Protein AF-A0A9X2IC05-F1 (afdb_monomer_lite)

Foldseek 3Di:
DLVVQLVVLCVVVVWDFDDWDADDDPRGRFTKTKTWDQPVHPQIWIKMWTAHPVDRLDIDIDTDPRDDPVSVVSSVCSNVVVPDPPPPDPPDD

Sequence (93 aa):
MKFEQIDAALNKAGFQLVKDGIGFGVAEGWPSYLYQKGISERVFQTIQVAVSPKDANIVHLCFSLNVPVSVRDLIYAITNEENVENGMKADIR

Radius of gyration: 15.28 Å; chains: 1; bounding box: 38×30×48 Å

Secondary structure (DSSP, 8-state):
-HHHHHHHHHHHTT-EEEEEEE--GGGTTSEEEEEEE-TTSSS-EEEEEEE-SS-TT-EEEEE-TTS-HHHHHHHHHHHTGGGSSS-------

Organism: NCBI:txid2896528

Structure (mmCIF, N/CA/C/O backbone):
data_AF-A0A9X2IC05-F1
#
_entry.id   AF-A0A9X2IC05-F1
#
loop_
_atom_site.group_PDB
_atom_site.id
_atom_site.type_symbol
_atom_site.label_atom_id
_atom_site.label_alt_id
_atom_site.label_comp_id
_atom_site.label_asym_id
_atom_site.label_entity_id
_atom_site.label_seq_id
_atom_site.pdbx_PDB_ins_code
_atom_site.Cartn_x
_atom_site.Cartn_y
_atom_site.Cartn_z
_atom_site.occupancy
_atom_site.B_iso_or_equiv
_atom_site.auth_seq_id
_atom_site.auth_comp_id
_atom_site.auth_asym_id
_atom_site.auth_atom_id
_atom_site.pdbx_PDB_model_num
ATOM 1 N N . MET A 1 1 ? -0.547 5.741 -13.409 1.00 84.31 1 MET A N 1
ATOM 2 C CA . MET A 1 1 ? 0.169 4.471 -13.125 1.00 84.31 1 MET A CA 1
ATOM 3 C C . MET A 1 1 ? -0.541 3.739 -11.992 1.00 84.31 1 MET A C 1
ATOM 5 O O . MET A 1 1 ? -1.166 4.410 -11.175 1.00 84.31 1 MET A O 1
ATOM 9 N N . LYS A 1 2 ? -0.463 2.400 -11.906 1.00 90.75 2 LYS A N 1
ATOM 10 C CA . LYS A 1 2 ? -1.165 1.636 -10.844 1.00 90.75 2 LYS A CA 1
ATOM 11 C C . LYS A 1 2 ? -0.797 2.104 -9.432 1.00 90.75 2 LYS A C 1
ATOM 13 O O . LYS A 1 2 ? -1.678 2.242 -8.593 1.00 90.75 2 LYS A O 1
ATOM 18 N N . PHE A 1 3 ? 0.472 2.436 -9.186 1.00 92.06 3 PHE A N 1
ATOM 19 C CA . PHE A 1 3 ? 0.897 2.997 -7.898 1.00 92.06 3 PHE A CA 1
ATOM 20 C C . PHE A 1 3 ? 0.127 4.270 -7.505 1.00 92.06 3 PHE A C 1
ATOM 22 O O . PHE A 1 3 ? -0.378 4.347 -6.393 1.00 92.06 3 PHE A O 1
ATOM 29 N N . GLU A 1 4 ? -0.026 5.238 -8.412 1.00 92.62 4 GLU A N 1
ATOM 30 C CA . GLU A 1 4 ? -0.728 6.505 -8.133 1.00 92.62 4 GLU A CA 1
ATOM 31 C C . GLU A 1 4 ? -2.211 6.279 -7.806 1.00 92.62 4 GLU A C 1
ATOM 33 O O . GLU A 1 4 ? -2.779 6.949 -6.946 1.00 92.62 4 GLU A O 1
ATOM 38 N N . GLN A 1 5 ? -2.842 5.309 -8.471 1.00 94.88 5 GLN A N 1
ATOM 39 C CA . GLN A 1 5 ? -4.225 4.927 -8.189 1.00 94.88 5 GLN A CA 1
ATOM 40 C C . GLN A 1 5 ? -4.351 4.257 -6.814 1.00 94.88 5 GLN A C 1
ATOM 42 O O . GLN A 1 5 ? -5.283 4.559 -6.067 1.00 94.88 5 GLN A O 1
ATOM 47 N N . ILE A 1 6 ? -3.399 3.387 -6.456 1.00 95.25 6 ILE A N 1
ATOM 48 C CA . ILE A 1 6 ? -3.332 2.752 -5.132 1.00 95.25 6 ILE A CA 1
ATOM 49 C C . ILE A 1 6 ? -3.111 3.808 -4.047 1.00 95.25 6 ILE A C 1
ATOM 51 O O . ILE A 1 6 ? -3.824 3.798 -3.047 1.00 95.25 6 ILE A O 1
ATOM 55 N N . ASP A 1 7 ? -2.185 4.744 -4.253 1.00 95.38 7 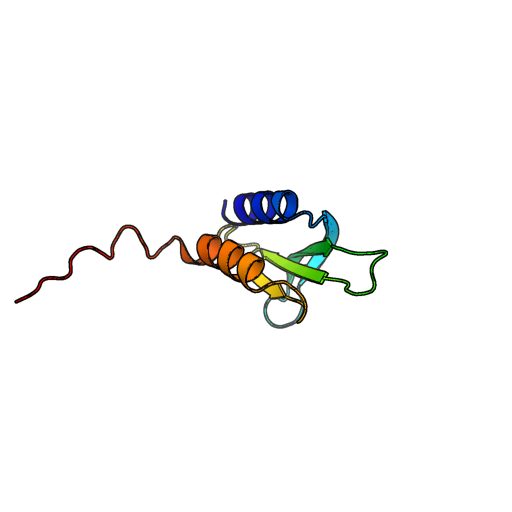ASP A N 1
ATOM 56 C CA . ASP A 1 7 ? -1.925 5.848 -3.328 1.00 95.38 7 ASP A CA 1
ATOM 57 C C . ASP A 1 7 ? -3.190 6.689 -3.096 1.00 95.38 7 ASP A C 1
ATOM 59 O O . ASP A 1 7 ? -3.612 6.893 -1.955 1.00 95.38 7 ASP A O 1
ATOM 63 N N . ALA A 1 8 ? -3.880 7.089 -4.168 1.00 95.75 8 ALA A N 1
ATOM 64 C CA . ALA A 1 8 ? -5.137 7.825 -4.068 1.00 95.75 8 ALA A CA 1
ATOM 65 C C . ALA A 1 8 ? -6.231 7.032 -3.325 1.00 95.75 8 ALA A C 1
ATOM 67 O O . ALA A 1 8 ? -6.943 7.590 -2.481 1.00 95.75 8 ALA A O 1
ATOM 68 N N . ALA A 1 9 ? -6.361 5.730 -3.601 1.00 96.00 9 ALA A N 1
ATOM 69 C CA . ALA A 1 9 ? -7.326 4.855 -2.937 1.00 96.00 9 ALA A CA 1
ATOM 70 C C . ALA A 1 9 ? -7.035 4.705 -1.434 1.00 96.00 9 ALA A C 1
ATOM 72 O O . ALA A 1 9 ? -7.951 4.795 -0.612 1.00 96.00 9 ALA A O 1
ATOM 73 N N . LEU A 1 10 ? -5.764 4.535 -1.066 1.00 96.31 10 LEU A N 1
ATOM 74 C CA . LEU A 1 10 ? -5.306 4.425 0.319 1.00 96.31 10 LEU A CA 1
ATOM 75 C C . LEU A 1 10 ? -5.527 5.723 1.099 1.00 96.31 10 LEU A C 1
ATOM 77 O O . LEU A 1 10 ? -6.103 5.686 2.190 1.00 96.31 10 LEU A O 1
ATOM 81 N N . ASN A 1 11 ? -5.165 6.863 0.509 1.00 95.94 11 ASN A N 1
ATOM 82 C CA . ASN A 1 11 ? -5.401 8.182 1.093 1.00 95.94 11 ASN A CA 1
ATOM 83 C C . ASN A 1 11 ? -6.901 8.420 1.333 1.00 95.94 11 ASN A C 1
ATOM 85 O O . ASN A 1 11 ? -7.305 8.829 2.424 1.00 95.94 11 ASN A O 1
ATOM 89 N N . LYS A 1 12 ? -7.762 8.071 0.366 1.00 95.75 12 LYS A N 1
ATOM 90 C CA . LYS A 1 12 ? -9.226 8.155 0.519 1.00 95.75 12 LYS A CA 1
ATOM 91 C C . LYS A 1 12 ? -9.765 7.210 1.600 1.00 95.75 12 LYS A C 1
ATOM 93 O O . LYS A 1 12 ? -10.730 7.548 2.282 1.00 95.75 12 LYS A O 1
ATOM 98 N N . ALA A 1 13 ? -9.144 6.046 1.783 1.00 94.00 13 ALA A N 1
ATOM 99 C CA . ALA A 1 13 ? -9.468 5.102 2.853 1.00 94.00 13 ALA A CA 1
ATOM 100 C C . ALA A 1 13 ? -8.930 5.536 4.236 1.00 94.00 13 ALA A C 1
ATOM 102 O O . ALA A 1 13 ? -9.192 4.861 5.240 1.00 94.00 13 ALA A O 1
ATOM 103 N N . GLY A 1 14 ? -8.218 6.665 4.316 1.00 94.12 14 GLY A N 1
ATOM 104 C CA . GLY A 1 14 ? -7.672 7.229 5.549 1.00 94.12 14 GLY A CA 1
ATOM 105 C C . GLY A 1 14 ? -6.364 6.584 6.004 1.00 94.12 14 GLY A C 1
ATOM 106 O O . GLY A 1 14 ? -6.020 6.694 7.178 1.00 94.12 14 GLY A O 1
ATOM 107 N N . PHE A 1 15 ? -5.667 5.878 5.114 1.00 95.88 15 PHE A N 1
ATOM 108 C CA . PHE A 1 15 ? -4.285 5.476 5.343 1.00 95.88 15 PHE A CA 1
ATOM 109 C C . PHE A 1 15 ? -3.350 6.632 4.998 1.00 95.88 15 PHE A C 1
ATOM 111 O O . PHE A 1 15 ? -3.633 7.416 4.099 1.00 95.88 15 PHE A O 1
ATOM 118 N N . GLN A 1 16 ? -2.229 6.720 5.703 1.00 95.19 16 GLN A N 1
ATOM 119 C CA . GLN A 1 16 ? -1.202 7.730 5.479 1.00 95.19 16 GLN A CA 1
ATOM 120 C C . GLN A 1 16 ? 0.111 7.052 5.119 1.00 95.19 16 GLN A C 1
ATOM 122 O O . GLN A 1 16 ? 0.498 6.080 5.771 1.00 95.19 16 GLN A O 1
ATOM 127 N N . LEU A 1 17 ? 0.805 7.573 4.109 1.00 95.31 17 LEU A N 1
ATOM 128 C CA . LEU A 1 17 ? 2.183 7.190 3.827 1.00 95.31 17 LEU A CA 1
ATOM 129 C C . LEU A 1 17 ? 3.079 7.692 4.965 1.00 95.31 17 LEU A C 1
ATOM 131 O O . LEU A 1 17 ? 3.135 8.891 5.225 1.00 95.31 17 LEU A O 1
ATOM 135 N N . VAL A 1 18 ? 3.778 6.784 5.642 1.00 94.69 18 VAL A N 1
ATOM 136 C CA . VAL A 1 18 ? 4.636 7.139 6.788 1.00 94.69 18 VAL A CA 1
ATOM 137 C C . VAL A 1 18 ? 6.115 6.887 6.542 1.00 94.69 18 VAL A C 1
ATOM 139 O O . VAL A 1 18 ? 6.955 7.397 7.281 1.00 94.69 18 VAL A O 1
ATOM 142 N N . LYS A 1 19 ? 6.443 6.045 5.559 1.00 92.31 19 LYS A N 1
ATOM 143 C CA . LYS A 1 19 ? 7.820 5.654 5.276 1.00 92.31 19 LYS A CA 1
ATOM 144 C C . LYS A 1 19 ? 7.961 5.123 3.858 1.00 92.31 19 LYS A C 1
ATOM 146 O O . LYS A 1 19 ? 7.141 4.327 3.408 1.00 92.31 19 LYS A O 1
ATOM 151 N N . ASP A 1 20 ? 9.047 5.503 3.213 1.00 94.62 20 ASP A N 1
ATOM 152 C CA . ASP A 1 20 ? 9.576 4.915 1.995 1.00 94.62 20 ASP A CA 1
ATOM 153 C C . ASP A 1 20 ? 10.863 4.119 2.287 1.00 94.62 20 ASP A C 1
ATOM 155 O O . ASP A 1 20 ? 11.493 4.229 3.346 1.00 94.62 20 ASP A O 1
ATOM 159 N N . GLY A 1 21 ? 11.225 3.229 1.371 1.00 94.50 21 GLY A N 1
ATOM 160 C CA . GLY A 1 21 ? 12.404 2.389 1.509 1.00 94.50 21 GLY A CA 1
ATOM 161 C C . GLY A 1 21 ? 12.554 1.396 0.369 1.00 94.50 21 GLY A C 1
ATOM 162 O O . GLY A 1 21 ? 12.010 1.578 -0.718 1.00 94.50 21 GLY A O 1
ATOM 163 N N . ILE A 1 22 ? 13.299 0.329 0.640 1.00 95.25 22 ILE A N 1
ATOM 164 C CA . ILE A 1 22 ? 13.575 -0.750 -0.308 1.00 95.25 22 ILE A CA 1
ATOM 165 C C . ILE A 1 22 ? 12.957 -2.044 0.221 1.00 95.25 22 ILE A C 1
ATOM 167 O O . ILE A 1 22 ? 13.035 -2.337 1.416 1.00 95.25 22 ILE A O 1
ATOM 171 N N . GLY A 1 23 ? 12.302 -2.789 -0.665 1.00 90.69 23 GLY A N 1
ATOM 172 C CA . GLY A 1 23 ? 11.713 -4.085 -0.369 1.00 90.69 23 GLY A CA 1
ATOM 173 C C . GLY A 1 23 ? 12.771 -5.155 -0.101 1.00 90.69 23 GLY A C 1
ATOM 174 O O . GLY A 1 23 ? 13.908 -5.073 -0.565 1.00 90.69 23 GLY A O 1
ATOM 175 N N . PHE A 1 24 ? 12.366 -6.181 0.643 1.00 87.12 24 PHE A N 1
ATOM 176 C CA . PHE A 1 24 ? 13.165 -7.364 0.967 1.00 87.12 24 PHE A CA 1
ATOM 177 C C . PHE A 1 24 ? 12.358 -8.630 0.637 1.00 87.12 24 PHE A C 1
ATOM 179 O O . PHE A 1 24 ? 11.125 -8.590 0.591 1.00 87.12 24 PHE A O 1
ATOM 186 N N . GLY A 1 25 ? 13.033 -9.763 0.420 1.00 90.38 25 GLY A N 1
ATOM 187 C CA . GLY A 1 25 ? 12.378 -11.035 0.101 1.00 90.38 25 GLY A CA 1
ATOM 188 C C . GLY A 1 25 ? 11.764 -11.045 -1.303 1.00 90.38 25 GLY A C 1
ATOM 189 O O . GLY A 1 25 ? 12.465 -10.845 -2.287 1.00 90.38 25 GLY A O 1
ATOM 190 N N . VAL A 1 26 ? 10.449 -11.272 -1.416 1.00 87.06 26 VAL A N 1
ATOM 191 C CA . VAL A 1 26 ? 9.757 -11.413 -2.720 1.00 87.06 26 VAL A CA 1
ATOM 192 C C . VAL A 1 26 ? 9.854 -10.149 -3.590 1.00 87.06 26 VAL A C 1
ATOM 194 O O . VAL A 1 26 ? 9.841 -10.250 -4.813 1.00 87.06 26 VAL A O 1
ATOM 197 N N . ALA A 1 27 ? 9.993 -8.972 -2.975 1.00 92.19 27 ALA A N 1
ATOM 198 C CA . ALA A 1 27 ? 10.170 -7.688 -3.659 1.00 92.19 27 ALA A CA 1
ATOM 199 C C . ALA A 1 27 ? 11.552 -7.070 -3.371 1.00 92.19 27 ALA A C 1
ATOM 201 O O . ALA A 1 27 ? 11.677 -5.858 -3.190 1.00 92.19 27 ALA A O 1
ATOM 202 N N . GLU A 1 28 ? 12.592 -7.902 -3.250 1.00 94.25 28 GLU A N 1
ATOM 203 C CA . GLU A 1 28 ? 13.947 -7.436 -2.950 1.00 94.25 28 GLU A CA 1
ATOM 204 C C . GLU A 1 28 ? 14.452 -6.407 -3.973 1.00 94.25 28 GLU A C 1
ATOM 206 O O . GLU A 1 28 ? 14.391 -6.613 -5.187 1.00 94.25 28 GLU A O 1
ATOM 211 N N . GLY A 1 29 ? 14.936 -5.269 -3.468 1.00 94.94 29 GLY A N 1
ATOM 212 C CA . GLY A 1 29 ? 15.471 -4.184 -4.294 1.00 94.94 29 GLY A CA 1
ATOM 213 C C . GLY A 1 29 ? 14.418 -3.264 -4.926 1.00 94.94 29 GLY A C 1
ATOM 214 O O . GLY A 1 29 ? 14.786 -2.333 -5.640 1.00 94.94 29 GLY A O 1
ATOM 215 N N . TRP A 1 30 ? 13.124 -3.489 -4.683 1.00 96.19 30 TRP A N 1
ATOM 216 C CA . TRP A 1 30 ? 12.050 -2.660 -5.243 1.00 96.19 30 TRP A CA 1
ATOM 217 C C . TRP A 1 30 ? 11.778 -1.444 -4.346 1.00 96.19 30 TRP A C 1
ATOM 219 O O . TRP A 1 30 ? 11.720 -1.617 -3.125 1.00 96.19 30 TRP A O 1
ATOM 229 N N . PRO A 1 31 ? 11.572 -0.229 -4.894 1.00 96.62 31 PRO A N 1
ATOM 230 C CA . PRO A 1 31 ? 11.005 0.883 -4.134 1.00 96.62 31 PRO A CA 1
ATOM 231 C C . PRO A 1 31 ? 9.744 0.451 -3.381 1.00 96.62 31 PRO A C 1
ATOM 233 O O . PRO A 1 31 ? 8.853 -0.167 -3.961 1.00 96.62 31 PRO A O 1
ATOM 236 N N . SER A 1 32 ? 9.679 0.740 -2.085 1.00 95.69 32 SER A N 1
ATOM 237 C CA . SER A 1 32 ? 8.625 0.258 -1.195 1.00 95.69 32 SER A CA 1
ATOM 238 C C . SER A 1 32 ? 8.077 1.376 -0.319 1.00 95.69 32 SER A C 1
ATOM 240 O O . SER A 1 32 ? 8.831 2.115 0.306 1.00 95.69 32 SER A O 1
ATOM 242 N N . TYR A 1 33 ? 6.754 1.423 -0.200 1.00 96.75 33 TYR A N 1
ATOM 243 C CA . TYR A 1 33 ? 5.999 2.482 0.462 1.00 96.75 33 TYR A CA 1
ATOM 244 C C . TYR A 1 33 ? 5.108 1.878 1.548 1.00 96.75 33 TYR A C 1
ATOM 246 O O . TYR A 1 33 ? 4.329 0.960 1.284 1.00 96.75 33 TYR A O 1
ATOM 254 N N . LEU A 1 34 ? 5.251 2.357 2.783 1.00 96.19 34 LEU A N 1
ATOM 255 C CA . LEU A 1 34 ? 4.515 1.879 3.948 1.00 96.19 34 LEU A CA 1
ATOM 256 C C . LEU A 1 34 ? 3.410 2.861 4.326 1.00 96.19 34 LEU A C 1
ATOM 258 O O . LEU A 1 34 ? 3.672 3.992 4.739 1.00 96.19 34 LEU A O 1
ATOM 262 N N . TYR A 1 35 ? 2.182 2.367 4.275 1.00 96.94 35 TYR A N 1
ATOM 263 C CA . TYR A 1 35 ? 0.977 3.072 4.670 1.00 96.94 35 TYR A CA 1
ATOM 264 C C . TYR A 1 35 ? 0.470 2.568 6.0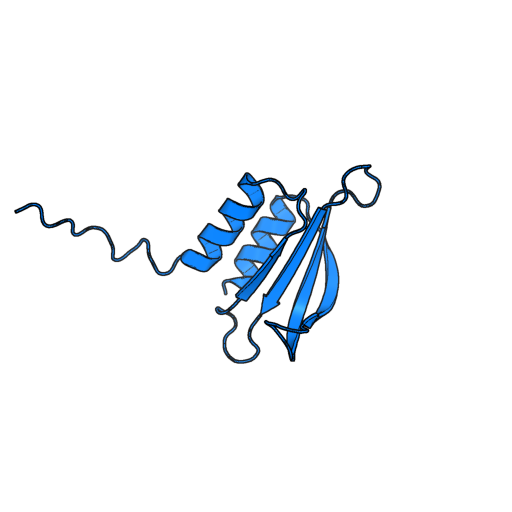16 1.00 96.94 35 TYR A C 1
ATOM 266 O O . TYR A 1 35 ? 0.515 1.367 6.298 1.00 96.94 35 TYR A O 1
ATOM 274 N N . GLN A 1 36 ? -0.038 3.482 6.841 1.00 95.44 36 GLN A N 1
ATOM 275 C CA . GLN A 1 36 ? -0.554 3.182 8.175 1.00 95.44 36 GLN A CA 1
ATOM 276 C C . GLN A 1 36 ? -1.886 3.877 8.449 1.00 95.44 36 GLN A C 1
ATOM 278 O O . GLN A 1 36 ? -2.133 4.985 7.975 1.00 95.44 36 GLN A O 1
ATOM 283 N N . LYS A 1 37 ? -2.734 3.229 9.251 1.00 94.56 37 LYS A N 1
ATOM 284 C CA . LYS A 1 37 ? -3.974 3.797 9.792 1.00 94.56 37 LYS A CA 1
ATOM 285 C C . LYS A 1 37 ? -4.181 3.329 11.232 1.00 94.56 37 LYS A C 1
ATOM 287 O O . LYS A 1 37 ? -3.869 2.186 11.564 1.00 94.56 37 LYS A O 1
ATOM 292 N N . GLY A 1 38 ? -4.718 4.213 12.076 1.00 85.12 38 GLY A N 1
ATOM 293 C CA . GLY A 1 38 ? -5.000 3.904 13.481 1.00 85.12 38 GLY A CA 1
ATOM 294 C C . GLY A 1 38 ? -3.748 3.866 14.364 1.00 85.12 38 GLY A C 1
ATOM 295 O O . GLY A 1 38 ? -3.652 3.019 15.243 1.00 85.12 38 GLY A O 1
ATOM 296 N N . ILE A 1 39 ? -2.778 4.763 14.136 1.00 68.50 39 ILE A N 1
ATOM 297 C CA . ILE A 1 39 ? -1.495 4.826 14.877 1.00 68.50 39 ILE A CA 1
ATOM 298 C C . ILE A 1 39 ? -1.708 4.980 16.398 1.00 68.50 39 ILE A C 1
ATOM 300 O O . ILE A 1 39 ? -0.940 4.441 17.189 1.00 68.50 39 ILE A O 1
ATOM 304 N N . SER A 1 40 ? -2.765 5.680 16.815 1.00 67.62 40 SER A N 1
ATOM 305 C CA . SER A 1 40 ? -3.164 5.862 18.219 1.00 67.62 40 SER A CA 1
ATOM 306 C C . SER A 1 40 ? -4.277 4.910 18.674 1.00 67.62 40 SER A C 1
ATOM 308 O O . SER A 1 40 ? -4.730 4.982 19.818 1.00 67.62 40 SER A O 1
ATOM 310 N N . GLU A 1 41 ? -4.749 4.033 17.789 1.00 73.44 41 GLU A N 1
ATOM 311 C CA . GLU A 1 41 ? -5.873 3.139 18.042 1.00 73.44 41 GLU A CA 1
ATOM 312 C C . GLU A 1 41 ? -5.390 1.752 18.477 1.00 73.44 41 GLU A C 1
ATOM 314 O O . GLU A 1 41 ? -4.267 1.331 18.208 1.00 73.44 41 GLU A O 1
ATOM 319 N N . ARG A 1 42 ? -6.275 0.980 19.121 1.00 74.31 42 ARG A N 1
ATOM 320 C CA . ARG A 1 42 ? -5.985 -0.420 19.484 1.00 74.31 42 ARG A CA 1
ATOM 321 C C . ARG A 1 42 ? -5.757 -1.330 18.270 1.00 74.31 42 ARG A C 1
ATOM 323 O O . ARG A 1 42 ? -5.223 -2.423 18.439 1.00 74.31 42 ARG A O 1
ATOM 330 N N . VAL A 1 43 ? -6.191 -0.921 17.075 1.00 79.00 43 VAL A N 1
ATOM 331 C CA . VAL A 1 43 ? -6.140 -1.730 15.850 1.00 79.00 43 VAL A CA 1
ATOM 332 C C . VAL A 1 43 ? -5.321 -1.003 14.788 1.00 79.00 43 VAL A C 1
ATOM 334 O O . VAL A 1 43 ? -5.848 -0.292 13.939 1.00 79.00 43 VAL A O 1
ATOM 337 N N . PHE A 1 44 ? -4.013 -1.217 14.840 1.00 88.06 44 PHE A N 1
ATOM 338 C CA . PHE A 1 44 ? -3.046 -0.608 13.934 1.00 88.06 44 PHE A CA 1
ATOM 339 C C . PHE A 1 44 ? -2.958 -1.350 12.597 1.00 88.06 44 PHE A C 1
ATOM 341 O O . PHE A 1 44 ? -2.545 -2.509 12.562 1.00 88.06 44 PHE A O 1
ATOM 348 N N . GLN A 1 45 ? -3.343 -0.701 11.502 1.00 94.50 45 GLN A N 1
ATOM 349 C CA . GLN A 1 45 ? -3.402 -1.305 10.169 1.00 94.50 45 GLN A CA 1
ATOM 350 C C . GLN A 1 45 ? -2.218 -0.844 9.325 1.00 94.50 45 GLN A C 1
ATOM 352 O O . GLN A 1 45 ? -1.938 0.355 9.270 1.00 94.50 45 GLN A O 1
ATOM 357 N N . THR A 1 46 ? -1.562 -1.770 8.626 1.00 95.19 46 THR A N 1
ATOM 358 C CA . THR A 1 46 ? -0.447 -1.464 7.729 1.00 95.19 46 THR A CA 1
ATOM 359 C C . THR A 1 46 ? -0.621 -2.090 6.359 1.00 95.19 46 THR A C 1
ATOM 361 O O . THR A 1 46 ? -1.119 -3.208 6.209 1.00 95.19 46 THR A O 1
ATOM 364 N N . ILE A 1 47 ? -0.197 -1.343 5.344 1.00 96.62 47 ILE A N 1
ATOM 365 C CA . ILE A 1 47 ? -0.183 -1.786 3.954 1.00 96.62 47 ILE A CA 1
ATOM 366 C C . ILE A 1 47 ? 1.168 -1.395 3.375 1.00 96.62 47 ILE A C 1
ATOM 368 O O . ILE A 1 47 ? 1.564 -0.236 3.457 1.00 96.62 47 ILE A O 1
ATOM 372 N N . GLN A 1 48 ? 1.882 -2.360 2.810 1.00 95.81 48 GLN A N 1
ATOM 373 C CA . GLN A 1 48 ? 3.140 -2.123 2.122 1.00 95.81 48 GLN A CA 1
ATOM 374 C C . GLN A 1 48 ? 2.934 -2.329 0.625 1.00 95.81 48 GLN A C 1
ATOM 376 O O . GLN A 1 48 ? 2.425 -3.365 0.195 1.00 95.81 48 GLN A O 1
ATOM 381 N N . VAL A 1 49 ? 3.330 -1.324 -0.150 1.00 96.19 49 VAL A N 1
ATOM 382 C CA . VAL A 1 49 ? 3.235 -1.303 -1.608 1.00 96.19 49 VAL A CA 1
ATOM 383 C C . VAL A 1 49 ? 4.652 -1.231 -2.154 1.00 96.19 49 VAL A C 1
ATOM 385 O O . VAL A 1 49 ? 5.324 -0.220 -1.980 1.00 96.19 49 VAL A O 1
ATOM 388 N N . ALA A 1 50 ? 5.124 -2.301 -2.784 1.00 96.12 50 ALA A N 1
ATOM 389 C CA . ALA A 1 50 ? 6.396 -2.309 -3.495 1.00 96.12 50 ALA A CA 1
ATOM 390 C C . ALA A 1 50 ? 6.149 -2.171 -4.999 1.00 96.12 50 ALA A C 1
ATOM 392 O O . ALA A 1 50 ? 5.258 -2.820 -5.540 1.00 96.12 50 ALA A O 1
ATOM 393 N N . VAL A 1 51 ? 6.926 -1.332 -5.675 1.00 95.31 51 VAL A N 1
ATOM 394 C CA . VAL A 1 51 ? 6.768 -1.010 -7.098 1.00 95.31 51 VAL A CA 1
ATOM 395 C C . VAL A 1 51 ? 7.999 -1.499 -7.844 1.00 95.31 51 VAL A C 1
ATOM 397 O O . VAL A 1 51 ? 9.121 -1.248 -7.412 1.00 95.31 51 VAL A O 1
ATOM 400 N N . SER A 1 52 ? 7.817 -2.205 -8.958 1.00 94.25 52 SER A N 1
ATOM 401 C CA . SER A 1 52 ? 8.952 -2.693 -9.740 1.00 94.25 52 SER A CA 1
ATOM 402 C C . SER A 1 52 ? 9.777 -1.521 -10.278 1.00 94.25 52 SER A C 1
ATOM 404 O O . SER A 1 52 ? 9.222 -0.617 -10.905 1.00 94.25 52 SER A O 1
ATOM 406 N N . PRO A 1 53 ? 11.115 -1.543 -10.132 1.00 92.12 53 PRO A N 1
ATOM 407 C CA . PRO A 1 53 ? 11.975 -0.501 -10.690 1.00 92.12 53 PRO A CA 1
ATOM 408 C C . PRO A 1 53 ? 12.015 -0.524 -12.228 1.00 92.12 53 PRO A C 1
ATOM 410 O O . PRO A 1 53 ? 12.535 0.404 -12.840 1.00 92.12 53 PRO A O 1
ATOM 413 N N . LYS A 1 54 ? 11.503 -1.592 -12.858 1.00 91.56 54 LYS A N 1
ATOM 414 C CA . LYS A 1 54 ? 11.481 -1.771 -14.318 1.00 91.56 54 LYS A CA 1
ATOM 415 C C . LYS A 1 54 ? 10.149 -1.373 -14.954 1.00 91.56 54 LYS A C 1
ATOM 417 O O . LYS A 1 54 ? 10.134 -1.040 -16.132 1.00 91.56 54 LYS A O 1
ATOM 422 N N . ASP A 1 55 ? 9.056 -1.441 -14.196 1.00 89.00 55 ASP A N 1
ATOM 423 C CA . ASP A 1 55 ? 7.707 -1.127 -14.670 1.00 89.00 55 ASP A CA 1
ATOM 424 C C . ASP A 1 55 ? 6.824 -0.685 -13.496 1.00 89.00 55 ASP A C 1
ATOM 426 O O . ASP A 1 55 ? 6.466 -1.484 -12.630 1.00 89.00 55 ASP A O 1
ATOM 430 N N . ALA A 1 56 ? 6.428 0.588 -13.491 1.00 83.81 56 ALA A N 1
ATOM 431 C CA . ALA A 1 56 ? 5.612 1.182 -12.435 1.00 83.81 56 ALA A CA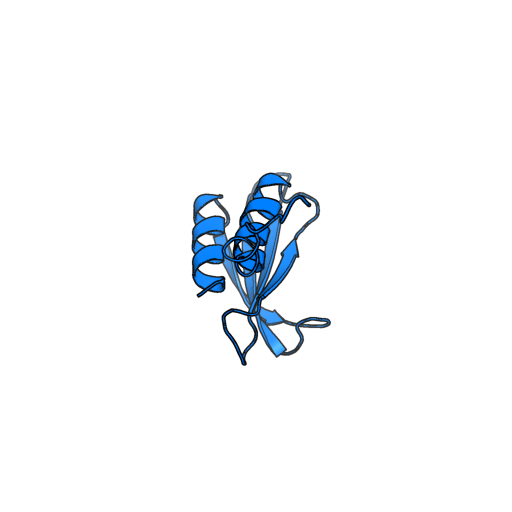 1
ATOM 432 C C . ALA A 1 56 ? 4.167 0.639 -12.364 1.00 83.81 56 ALA A C 1
ATOM 434 O O . ALA A 1 56 ? 3.425 0.976 -11.437 1.00 83.81 56 ALA A O 1
ATOM 435 N N . ASN A 1 57 ? 3.749 -0.196 -13.323 1.00 87.12 57 ASN A N 1
ATOM 436 C CA . ASN A 1 57 ? 2.479 -0.920 -13.280 1.00 87.12 57 ASN A CA 1
ATOM 437 C C . ASN A 1 57 ? 2.595 -2.292 -12.596 1.00 87.12 57 ASN A C 1
ATOM 439 O O . ASN A 1 57 ? 1.579 -2.892 -12.244 1.00 87.12 57 ASN A O 1
ATOM 443 N N . ILE A 1 58 ? 3.806 -2.796 -12.358 1.00 90.44 58 ILE A N 1
ATOM 444 C CA . ILE A 1 58 ? 4.000 -4.026 -11.592 1.00 90.44 58 ILE A CA 1
ATOM 445 C C . ILE A 1 58 ? 4.179 -3.645 -10.128 1.00 90.44 58 ILE A C 1
ATOM 447 O O . ILE A 1 58 ? 5.168 -3.021 -9.742 1.00 90.44 58 ILE A O 1
ATOM 451 N N . VAL A 1 59 ? 3.214 -4.048 -9.307 1.00 93.38 59 VAL A N 1
ATOM 452 C CA . VAL A 1 59 ? 3.204 -3.771 -7.871 1.00 93.38 59 VAL A CA 1
ATOM 453 C C . VAL A 1 59 ? 3.066 -5.062 -7.075 1.00 93.38 59 VAL A C 1
ATOM 455 O O . VAL A 1 59 ? 2.370 -5.992 -7.481 1.00 93.38 59 VAL A O 1
ATOM 458 N N . HIS A 1 60 ? 3.724 -5.113 -5.925 1.00 93.50 60 HIS A N 1
ATOM 459 C CA . HIS A 1 60 ? 3.590 -6.176 -4.943 1.00 93.50 60 HIS A CA 1
ATOM 460 C C . HIS A 1 60 ? 3.000 -5.604 -3.655 1.00 93.50 60 HIS A C 1
ATOM 462 O O . HIS A 1 60 ? 3.422 -4.548 -3.181 1.00 93.50 60 HIS A O 1
ATOM 468 N N . LEU A 1 61 ? 2.006 -6.294 -3.102 1.00 94.50 61 LEU A N 1
ATOM 469 C CA . LEU A 1 61 ? 1.196 -5.811 -1.990 1.00 94.50 61 LEU A CA 1
ATOM 470 C C . LEU A 1 61 ? 1.338 -6.738 -0.790 1.00 94.50 61 LEU A C 1
ATOM 472 O O . LEU A 1 61 ? 1.238 -7.957 -0.922 1.00 94.50 61 LEU A O 1
ATOM 476 N N . CYS A 1 62 ? 1.506 -6.151 0.388 1.00 93.75 62 CYS A N 1
ATOM 477 C CA . CYS A 1 62 ? 1.464 -6.863 1.656 1.00 93.75 62 CYS A CA 1
ATOM 478 C C . CYS A 1 62 ? 0.545 -6.123 2.630 1.00 93.75 62 CYS A C 1
ATOM 480 O O . CYS A 1 62 ? 0.618 -4.901 2.765 1.00 93.75 62 CYS A O 1
ATOM 482 N N . PHE A 1 63 ? -0.326 -6.865 3.311 1.00 94.94 63 PHE A N 1
ATOM 483 C CA . PHE A 1 63 ? -1.340 -6.324 4.213 1.00 94.94 63 PHE A CA 1
ATOM 484 C C . PHE A 1 63 ? -1.156 -6.900 5.613 1.00 94.94 63 PHE A C 1
ATOM 486 O O . PHE A 1 63 ? -0.985 -8.111 5.764 1.00 94.94 63 PHE A O 1
ATOM 493 N N . SER A 1 64 ? -1.299 -6.076 6.650 1.00 93.94 64 SER A N 1
ATOM 494 C CA . SER A 1 64 ? -1.531 -6.608 7.992 1.00 93.94 64 SER A CA 1
ATOM 495 C C . SER A 1 64 ? -2.902 -7.291 8.073 1.00 93.94 64 SER A C 1
ATOM 497 O O . SER A 1 64 ? -3.850 -6.961 7.348 1.00 93.94 64 SER A O 1
ATOM 499 N N . LEU A 1 65 ? -3.032 -8.254 8.990 1.00 92.56 65 LEU A N 1
ATOM 500 C CA . LEU A 1 65 ? -4.231 -9.094 9.128 1.00 92.56 65 LEU A CA 1
ATOM 501 C C . LEU A 1 65 ? -5.519 -8.303 9.388 1.00 92.56 65 LEU A C 1
ATOM 503 O O . LEU A 1 65 ? -6.590 -8.731 8.970 1.00 92.56 65 LEU A O 1
ATOM 507 N N . ASN A 1 66 ? -5.406 -7.147 10.031 1.00 92.75 66 ASN A N 1
ATOM 508 C CA . ASN A 1 66 ? -6.512 -6.285 10.435 1.00 92.75 66 ASN A CA 1
ATOM 509 C C . ASN A 1 66 ? -6.899 -5.211 9.404 1.00 92.75 66 ASN A C 1
ATOM 511 O O . ASN A 1 66 ? -7.808 -4.428 9.675 1.00 92.75 66 ASN A O 1
ATOM 515 N N . VAL A 1 67 ? -6.254 -5.166 8.234 1.00 94.81 67 VAL A N 1
ATOM 516 C CA . VAL A 1 67 ? -6.754 -4.367 7.105 1.00 94.81 67 VAL A CA 1
ATOM 517 C C . VAL A 1 67 ? -8.115 -4.929 6.665 1.00 94.81 67 VAL A C 1
ATOM 519 O O . VAL A 1 67 ? -8.186 -6.125 6.362 1.00 94.81 67 VAL A O 1
ATOM 522 N N . PRO A 1 68 ? -9.182 -4.109 6.597 1.00 93.56 68 PRO A N 1
ATOM 523 C CA . PRO A 1 68 ? -10.502 -4.563 6.172 1.00 93.56 68 PRO A CA 1
ATOM 524 C C . PRO A 1 68 ? -10.485 -5.184 4.774 1.00 93.56 68 PRO A C 1
ATOM 526 O O . PRO A 1 68 ? -9.828 -4.670 3.869 1.00 93.56 68 PRO A O 1
ATOM 529 N N . VAL A 1 69 ? -11.263 -6.252 4.582 1.00 93.62 69 VAL A N 1
ATOM 530 C CA . VAL A 1 69 ? -11.373 -6.956 3.290 1.00 93.62 69 VAL A CA 1
ATOM 531 C C . VAL A 1 69 ? -11.777 -5.998 2.170 1.00 93.62 69 VAL A C 1
ATOM 533 O O . VAL A 1 69 ? -11.142 -5.994 1.125 1.00 93.62 69 VAL A O 1
ATOM 536 N N . SER A 1 70 ? -12.716 -5.086 2.430 1.00 94.19 70 SER A N 1
ATOM 537 C CA . SER A 1 70 ? -13.144 -4.077 1.454 1.00 94.19 70 SER A CA 1
ATOM 538 C C . SER A 1 70 ? -12.014 -3.163 0.963 1.00 94.19 70 SER A C 1
ATOM 540 O O . SER A 1 70 ? -12.023 -2.748 -0.192 1.00 94.19 70 SER A O 1
ATOM 542 N N . VAL A 1 71 ? -11.022 -2.860 1.809 1.00 94.62 71 VAL A N 1
ATOM 543 C CA . VAL A 1 71 ? -9.835 -2.087 1.410 1.00 94.62 71 VAL A CA 1
ATOM 544 C C . VAL A 1 71 ? -8.898 -2.944 0.561 1.00 94.62 71 VAL A C 1
ATOM 546 O O . VAL A 1 71 ? -8.364 -2.457 -0.432 1.00 94.62 71 VAL A O 1
ATOM 549 N N . ARG A 1 72 ? -8.716 -4.224 0.911 1.00 94.88 72 ARG A N 1
ATOM 550 C CA . ARG A 1 72 ? -7.902 -5.159 0.114 1.00 94.88 72 ARG A CA 1
ATOM 551 C C . ARG A 1 72 ? -8.491 -5.352 -1.280 1.00 94.88 72 ARG A C 1
ATOM 553 O O . ARG A 1 72 ? -7.758 -5.237 -2.255 1.00 94.88 72 ARG A O 1
ATOM 560 N N . ASP A 1 73 ? -9.798 -5.578 -1.369 1.00 93.56 73 ASP A N 1
ATOM 561 C CA . ASP A 1 73 ? -10.505 -5.791 -2.635 1.00 93.56 73 ASP A CA 1
ATOM 562 C C . ASP A 1 73 ? -10.424 -4.558 -3.540 1.00 93.56 73 ASP A C 1
ATOM 564 O O . ASP A 1 73 ? -10.151 -4.686 -4.732 1.00 93.56 73 ASP A O 1
ATOM 568 N N . LEU A 1 74 ? -10.576 -3.358 -2.966 1.00 93.31 74 LEU A N 1
ATOM 569 C CA . LEU A 1 74 ? -10.398 -2.094 -3.685 1.00 93.31 74 LEU A CA 1
ATOM 570 C C . LEU A 1 74 ? -9.004 -1.992 -4.323 1.00 93.31 74 LEU A C 1
ATOM 572 O O . LEU A 1 74 ? -8.878 -1.589 -5.475 1.00 93.31 74 LEU A O 1
ATOM 576 N N . ILE A 1 75 ? -7.957 -2.359 -3.584 1.00 94.25 75 ILE A N 1
ATOM 577 C CA . ILE A 1 75 ? -6.574 -2.283 -4.069 1.00 94.25 75 ILE A CA 1
ATOM 578 C C . ILE A 1 75 ? -6.301 -3.385 -5.100 1.00 94.25 75 ILE A C 1
ATOM 580 O O . ILE A 1 75 ? -5.652 -3.130 -6.113 1.00 94.25 75 ILE A O 1
ATOM 584 N N . TYR A 1 76 ? -6.823 -4.595 -4.889 1.00 92.44 76 TYR A N 1
ATOM 585 C CA . TYR A 1 76 ? -6.669 -5.686 -5.851 1.00 92.44 76 TYR A CA 1
ATOM 586 C C . TYR A 1 76 ? -7.391 -5.425 -7.172 1.00 92.44 76 TYR A C 1
ATOM 588 O O . TYR A 1 76 ? -6.905 -5.858 -8.217 1.00 92.44 76 TYR A O 1
ATOM 596 N N . ALA A 1 77 ? -8.513 -4.700 -7.158 1.00 92.38 77 ALA A N 1
ATOM 597 C CA . ALA A 1 77 ? -9.177 -4.272 -8.385 1.00 92.38 77 ALA A CA 1
ATOM 598 C C . ALA A 1 77 ? -8.224 -3.447 -9.267 1.00 92.38 77 ALA A C 1
ATOM 600 O O . ALA A 1 77 ? -8.081 -3.748 -10.447 1.00 92.38 77 ALA A O 1
ATOM 601 N N . ILE A 1 78 ? -7.475 -2.516 -8.666 1.00 92.19 78 ILE A N 1
ATOM 602 C CA . ILE A 1 78 ? -6.486 -1.677 -9.360 1.00 92.19 78 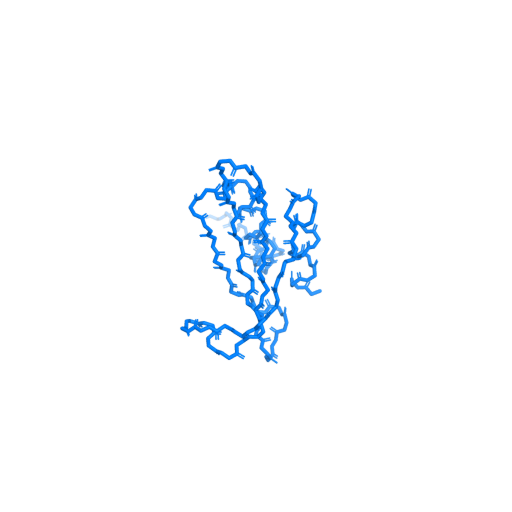ILE A CA 1
ATOM 603 C C . ILE A 1 78 ? -5.341 -2.520 -9.943 1.00 92.19 78 ILE A C 1
ATOM 605 O O . ILE A 1 78 ? -4.878 -2.296 -11.062 1.00 92.19 78 ILE A O 1
ATOM 609 N N . THR A 1 79 ? -4.857 -3.528 -9.211 1.00 86.12 79 THR A N 1
ATOM 610 C CA . THR A 1 79 ? -3.761 -4.372 -9.716 1.00 86.12 79 THR A CA 1
ATOM 611 C C . THR A 1 79 ? -4.201 -5.315 -10.830 1.00 86.12 79 THR A C 1
ATOM 613 O O . THR A 1 79 ? -3.405 -5.596 -11.729 1.00 86.12 79 THR A O 1
ATOM 616 N N . ASN A 1 80 ? -5.458 -5.764 -10.787 1.00 79.06 80 ASN A N 1
ATOM 617 C CA . ASN A 1 80 ? -6.048 -6.735 -11.709 1.00 79.06 8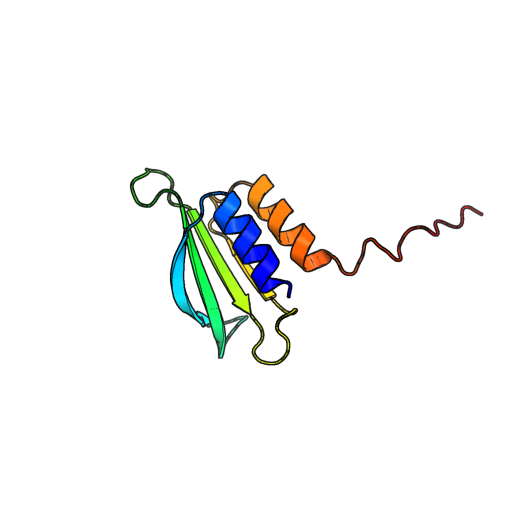0 ASN A CA 1
ATOM 618 C C . ASN A 1 80 ? -6.787 -6.097 -12.900 1.00 79.06 80 ASN A C 1
ATOM 620 O O . ASN A 1 80 ? -7.368 -6.834 -13.699 1.00 79.06 80 ASN A O 1
ATOM 624 N N . GLU A 1 81 ? -6.746 -4.768 -13.050 1.00 61.06 81 GLU A N 1
ATOM 625 C CA . GLU A 1 81 ? -7.442 -4.007 -14.105 1.00 61.06 81 GLU A CA 1
ATOM 626 C C . GLU A 1 81 ? -7.093 -4.424 -15.555 1.00 61.06 81 GLU A C 1
ATOM 628 O O . GLU A 1 81 ? -7.772 -4.004 -16.484 1.00 61.06 81 GLU A O 1
ATOM 633 N N . GLU A 1 82 ? -6.133 -5.329 -15.783 1.00 52.69 82 GLU A N 1
ATOM 634 C CA . GLU A 1 82 ? -5.877 -5.917 -17.112 1.00 52.69 82 GLU A CA 1
ATOM 635 C C . GLU A 1 82 ? -6.895 -6.986 -17.573 1.00 52.69 82 GLU A C 1
ATOM 637 O O . GLU A 1 82 ? -6.779 -7.475 -18.693 1.00 52.69 82 GLU A O 1
ATOM 642 N N . ASN A 1 83 ? -7.914 -7.356 -16.782 1.00 42.06 83 ASN A N 1
ATOM 643 C CA . ASN A 1 83 ? -8.809 -8.477 -17.136 1.00 42.06 83 ASN A CA 1
ATOM 644 C C . ASN A 1 83 ? -10.283 -8.136 -17.424 1.00 42.06 83 ASN A C 1
ATOM 646 O O . ASN A 1 83 ? -11.039 -9.040 -17.779 1.00 42.06 83 ASN A O 1
ATOM 650 N N . VAL A 1 84 ? -10.734 -6.882 -17.297 1.00 42.78 84 VAL A N 1
ATOM 651 C CA . VAL A 1 84 ? -12.184 -6.581 -17.389 1.00 42.78 84 VAL A CA 1
ATOM 652 C C . VAL A 1 84 ? -12.628 -6.091 -18.777 1.00 42.78 84 VAL A C 1
ATOM 654 O O . VAL A 1 84 ? -13.772 -6.330 -19.155 1.00 42.78 84 VAL A O 1
ATOM 657 N N . GLU A 1 85 ? -11.745 -5.520 -19.605 1.00 39.88 85 GLU A N 1
ATOM 658 C CA . GLU A 1 85 ? -12.143 -5.016 -20.938 1.00 39.88 85 GLU A CA 1
ATOM 659 C C . GLU A 1 85 ? -12.060 -6.040 -22.091 1.00 39.88 85 GLU A C 1
ATOM 661 O O . GLU A 1 85 ? -12.567 -5.763 -23.173 1.00 39.88 85 GLU A O 1
ATOM 666 N N . ASN A 1 86 ? -11.532 -7.256 -21.878 1.00 36.94 86 ASN A N 1
ATOM 667 C CA . ASN A 1 86 ? -11.447 -8.299 -22.925 1.00 36.94 86 ASN A CA 1
ATOM 668 C C . ASN A 1 86 ? -12.246 -9.592 -22.643 1.00 36.94 86 ASN A C 1
ATOM 670 O O . ASN A 1 86 ? -12.138 -10.561 -23.393 1.00 36.94 86 ASN A O 1
ATOM 674 N N . GLY A 1 87 ? -13.072 -9.628 -21.591 1.00 36.06 87 GLY A N 1
ATOM 675 C CA . GLY A 1 87 ? -13.773 -10.847 -21.151 1.00 36.06 87 GLY A CA 1
ATOM 676 C C . GLY A 1 87 ? -15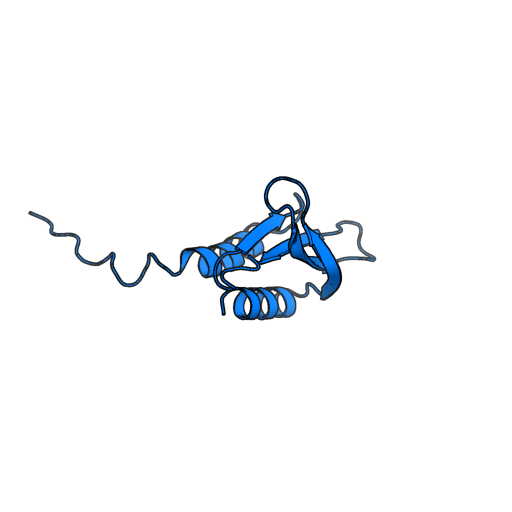.222 -11.026 -21.624 1.00 36.06 87 GLY A C 1
ATOM 677 O O . GLY A 1 87 ? -15.774 -12.115 -21.476 1.00 36.06 87 GLY A O 1
ATOM 678 N N . MET A 1 88 ? -15.870 -10.011 -22.209 1.00 42.47 88 MET A N 1
ATOM 679 C CA . MET A 1 88 ? -17.244 -10.138 -22.729 1.00 42.47 88 MET A CA 1
ATOM 680 C C . MET A 1 88 ? -17.268 -10.616 -24.188 1.00 42.47 88 MET A C 1
ATOM 682 O O . MET A 1 88 ? -17.732 -9.928 -25.092 1.00 42.47 88 MET A O 1
ATOM 686 N N . LYS A 1 89 ? -16.816 -11.852 -24.403 1.00 39.28 89 LYS A N 1
ATOM 687 C CA . LYS A 1 89 ? -17.375 -12.736 -25.434 1.00 39.28 89 LYS A CA 1
ATOM 688 C C . LYS A 1 89 ? -17.522 -14.131 -24.841 1.00 39.28 89 LYS A C 1
ATOM 690 O O . LYS A 1 89 ? -16.755 -15.040 -25.136 1.00 39.28 89 LYS A O 1
ATOM 695 N N . ALA A 1 90 ? -18.524 -14.288 -23.982 1.00 39.91 90 ALA A N 1
ATOM 696 C CA . ALA A 1 90 ? -19.111 -15.599 -23.768 1.00 39.91 90 ALA A CA 1
ATOM 697 C C . ALA A 1 90 ? -19.894 -15.951 -25.043 1.00 39.91 90 ALA A C 1
ATOM 699 O O . ALA A 1 90 ? -21.065 -15.601 -25.182 1.00 39.91 90 ALA A O 1
ATOM 700 N N . ASP A 1 91 ? -19.210 -16.580 -26.000 1.00 41.09 91 ASP A N 1
ATOM 701 C CA . ASP A 1 91 ? -19.862 -17.361 -27.046 1.00 41.09 91 ASP A CA 1
ATOM 702 C C . ASP A 1 91 ? -20.591 -18.518 -26.351 1.00 41.09 91 ASP A C 1
ATOM 704 O O . ASP A 1 91 ? -19.997 -19.531 -25.986 1.00 41.09 91 ASP A O 1
ATOM 708 N N . ILE A 1 92 ? -21.891 -18.336 -26.127 1.00 45.91 92 ILE A N 1
ATOM 709 C CA . ILE A 1 92 ? -22.806 -19.437 -25.845 1.00 45.91 92 ILE A CA 1
ATOM 710 C C . ILE A 1 92 ? -23.107 -20.076 -27.202 1.00 45.91 92 ILE A C 1
ATOM 712 O O . ILE A 1 92 ? -23.834 -19.506 -28.019 1.00 45.91 92 ILE A O 1
ATOM 716 N N . ARG A 1 93 ? -22.516 -21.244 -27.447 1.00 40.72 93 ARG A N 1
ATOM 717 C CA . ARG A 1 93 ? -22.990 -22.211 -28.437 1.00 40.72 93 ARG A CA 1
ATOM 718 C C . ARG A 1 93 ? -23.323 -23.511 -27.734 1.00 40.72 93 ARG A C 1
ATOM 720 O O . ARG A 1 93 ? -22.507 -23.926 -26.883 1.00 40.72 93 ARG A O 1
#

pLDDT: mean 85.04, std 17.98, range [36.06, 96.94]